Protein AF-A0A2I0AR96-F1 (afdb_monomer_lite)

Foldseek 3Di:
DVVVVVVVVVVVVCCVPPDPPPCPVPPVVVVPPPPCPVVPDDDDDDPVNVVVVLVVDDQPDQPPPVRDHSDD

Secondary structure (DSSP, 8-state):
-HHHHHHHHHHHHHHHHHS-TTS----HHHHHS------S--PPPPHHHHHHHHHHSPTTS--TTTT-----

Organism: NCBI:txid1088818

Structure (mmCIF, N/CA/C/O backbone):
data_AF-A0A2I0AR96-F1
#
_entry.id   AF-A0A2I0AR96-F1
#
loop_
_atom_site.group_PDB
_atom_site.id
_atom_site.type_symbol
_atom_site.label_atom_id
_atom_site.label_alt_id
_atom_site.label_comp_id
_atom_site.label_asym_id
_atom_site.label_entity_id
_atom_site.label_seq_id
_atom_site.pdbx_PDB_ins_code
_atom_site.Cartn_x
_atom_site.Cartn_y
_atom_site.Cartn_z
_atom_site.occupancy
_atom_site.B_iso_or_equiv
_atom_site.auth_seq_id
_atom_site.auth_comp_id
_atom_site.auth_asym_id
_atom_site.auth_atom_id
_atom_site.pdbx_PDB_model_num
ATOM 1 N N . MET A 1 1 ? 9.367 -11.762 -36.754 1.00 67.38 1 MET A N 1
ATOM 2 C CA . MET A 1 1 ? 8.599 -10.865 -35.860 1.00 67.38 1 MET A CA 1
ATOM 3 C C . MET A 1 1 ? 8.659 -11.312 -34.408 1.00 67.38 1 MET A C 1
ATOM 5 O O . MET A 1 1 ? 9.278 -10.608 -33.626 1.00 67.38 1 MET A O 1
ATOM 9 N N . GLU A 1 2 ? 8.080 -12.453 -34.019 1.00 82.06 2 GLU A N 1
ATOM 10 C CA . GLU A 1 2 ? 8.175 -12.917 -32.618 1.00 82.06 2 GLU A CA 1
ATOM 11 C C . GLU A 1 2 ? 9.609 -13.261 -32.201 1.00 82.06 2 GLU A C 1
ATOM 13 O O . GLU A 1 2 ? 10.033 -12.910 -31.103 1.00 82.06 2 GLU A O 1
ATOM 18 N N . GLU A 1 3 ? 10.369 -13.887 -33.100 1.00 89.31 3 GLU A N 1
ATOM 19 C CA . GLU A 1 3 ? 11.768 -14.243 -32.854 1.00 89.31 3 GLU A CA 1
ATOM 20 C C . GLU A 1 3 ? 12.658 -13.001 -32.702 1.00 89.31 3 GLU A C 1
ATOM 22 O O . GLU A 1 3 ? 13.506 -12.939 -31.820 1.00 89.31 3 GLU A O 1
ATOM 27 N N . ASP A 1 4 ? 12.399 -11.954 -33.489 1.00 90.69 4 ASP A N 1
ATOM 28 C CA . ASP A 1 4 ? 13.138 -10.687 -33.408 1.00 90.69 4 ASP A CA 1
ATOM 29 C C . ASP A 1 4 ? 12.878 -9.969 -32.081 1.00 90.69 4 ASP A C 1
ATOM 31 O O . ASP A 1 4 ? 13.790 -9.413 -31.470 1.00 90.69 4 ASP A O 1
ATOM 35 N N . ILE A 1 5 ? 11.629 -10.016 -31.605 1.00 91.88 5 ILE A N 1
ATOM 36 C CA . ILE A 1 5 ? 11.246 -9.463 -30.305 1.00 91.88 5 ILE A CA 1
ATOM 37 C C . ILE A 1 5 ? 11.939 -10.248 -29.188 1.00 91.88 5 ILE A C 1
ATOM 39 O O . ILE A 1 5 ? 12.543 -9.637 -28.308 1.00 91.88 5 ILE A O 1
ATOM 43 N N . LYS A 1 6 ? 11.912 -11.584 -29.238 1.00 93.44 6 LYS A N 1
ATOM 44 C CA . LYS A 1 6 ? 12.590 -12.437 -28.251 1.00 93.44 6 LYS A CA 1
ATOM 45 C C . LYS A 1 6 ? 14.096 -12.186 -28.222 1.00 93.44 6 LYS A C 1
ATOM 47 O O . LYS A 1 6 ? 14.639 -11.971 -27.143 1.00 93.44 6 LYS A O 1
ATOM 52 N N . ASN A 1 7 ? 14.745 -12.117 -29.382 1.00 93.69 7 ASN A N 1
ATOM 53 C CA . ASN A 1 7 ? 16.180 -11.845 -29.485 1.00 93.69 7 ASN A CA 1
ATOM 54 C C . ASN A 1 7 ? 16.545 -10.457 -28.952 1.00 93.69 7 ASN A C 1
ATOM 56 O O . ASN A 1 7 ? 17.552 -10.299 -28.264 1.00 93.69 7 ASN A O 1
ATOM 60 N N . ARG A 1 8 ? 15.696 -9.455 -29.197 1.00 92.44 8 ARG A N 1
ATOM 61 C CA . ARG A 1 8 ? 15.881 -8.110 -28.648 1.00 92.44 8 ARG A CA 1
ATOM 62 C C . ARG A 1 8 ? 15.795 -8.091 -27.120 1.00 92.44 8 ARG A C 1
ATOM 64 O O . ARG A 1 8 ? 16.643 -7.472 -26.484 1.00 92.44 8 ARG A O 1
ATOM 71 N N . TRP A 1 9 ? 14.808 -8.767 -26.531 1.00 93.56 9 TRP A N 1
ATOM 72 C CA . TRP A 1 9 ? 14.675 -8.868 -25.072 1.00 93.56 9 TRP A CA 1
ATOM 73 C C . TRP A 1 9 ? 15.799 -9.687 -24.437 1.00 93.56 9 TRP A C 1
ATOM 75 O O . TRP A 1 9 ? 16.318 -9.299 -23.394 1.00 93.56 9 TRP A O 1
ATOM 85 N N . MET A 1 10 ? 16.200 -10.788 -25.073 1.00 92.06 10 MET A N 1
ATOM 86 C CA . MET A 1 10 ? 17.300 -11.630 -24.607 1.00 92.06 10 MET A CA 1
ATOM 87 C C . MET A 1 10 ? 18.609 -10.840 -24.527 1.00 92.06 10 MET A C 1
ATOM 89 O O . MET A 1 10 ? 19.242 -10.840 -23.475 1.00 92.06 10 MET A O 1
ATOM 93 N N . ASN A 1 11 ? 18.961 -10.106 -25.588 1.00 88.25 11 ASN A N 1
ATOM 94 C CA . ASN A 1 11 ? 20.147 -9.250 -25.589 1.00 88.25 11 ASN A CA 1
ATOM 95 C C . ASN A 1 11 ? 20.056 -8.155 -24.520 1.00 88.25 11 ASN A C 1
ATOM 97 O O . ASN A 1 11 ? 21.001 -7.973 -23.764 1.00 88.25 11 ASN A O 1
ATOM 101 N N . TYR A 1 12 ? 18.908 -7.480 -24.393 1.00 85.75 12 TYR A N 1
ATOM 102 C CA . TYR A 1 12 ? 18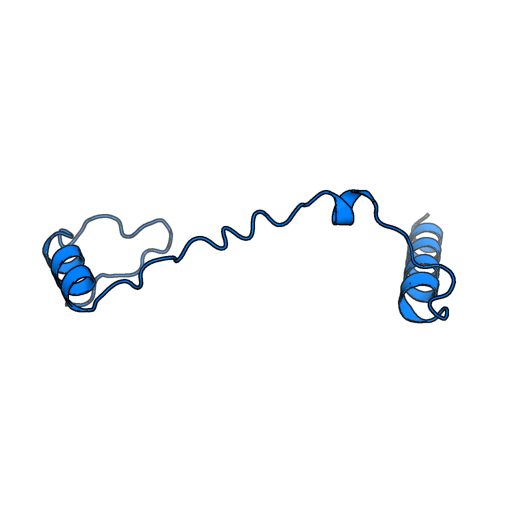.719 -6.437 -23.380 1.00 85.75 12 TYR A CA 1
ATOM 103 C C . TYR A 1 12 ? 19.006 -6.940 -21.956 1.00 85.75 12 TYR A C 1
ATOM 105 O O . TYR A 1 12 ? 19.745 -6.304 -21.208 1.00 85.75 12 TYR A O 1
ATOM 113 N N . PHE A 1 13 ? 18.465 -8.103 -21.584 1.00 86.00 13 PHE A N 1
ATOM 114 C CA . PHE A 1 13 ? 18.691 -8.668 -20.253 1.00 86.00 13 PHE A CA 1
ATOM 115 C C . PHE A 1 13 ? 20.101 -9.229 -20.066 1.00 86.00 13 PHE A C 1
ATOM 117 O O . PHE A 1 13 ? 20.629 -9.160 -18.958 1.00 86.00 13 PHE A O 1
ATOM 124 N N . GLN A 1 14 ? 20.722 -9.755 -21.125 1.00 86.38 14 GLN A N 1
ATOM 125 C CA . GLN A 1 14 ? 22.120 -10.176 -21.069 1.00 86.38 14 GLN A CA 1
ATOM 126 C C . GLN A 1 14 ? 23.049 -8.994 -20.783 1.00 86.38 14 GLN A C 1
ATOM 128 O O . GLN A 1 14 ? 23.901 -9.119 -19.910 1.00 86.38 14 GLN A O 1
ATOM 133 N N . GLN A 1 15 ? 22.838 -7.850 -21.436 1.00 83.81 15 GLN A N 1
ATOM 134 C CA . GLN A 1 15 ? 23.603 -6.629 -21.168 1.00 83.81 15 GLN A CA 1
ATOM 135 C C . GLN A 1 15 ? 23.335 -6.084 -19.763 1.00 83.81 15 GLN A C 1
ATOM 137 O O . GLN A 1 15 ? 24.260 -5.708 -19.057 1.00 83.81 15 GLN A O 1
ATOM 142 N N . LEU A 1 16 ? 22.074 -6.094 -19.319 1.00 83.50 16 LEU A N 1
ATOM 143 C CA . LEU A 1 16 ? 21.696 -5.548 -18.014 1.00 83.50 16 LEU A CA 1
ATOM 144 C C . LEU A 1 16 ? 22.293 -6.320 -16.826 1.00 83.50 16 LEU A C 1
ATOM 146 O O . LEU A 1 16 ? 22.612 -5.712 -15.808 1.00 83.50 16 LEU A O 1
ATOM 150 N N . PHE A 1 17 ? 22.376 -7.651 -16.924 1.00 78.25 17 PHE A N 1
ATOM 151 C CA . PHE A 1 17 ? 22.722 -8.510 -15.785 1.00 78.25 17 PHE A CA 1
ATOM 152 C C . PHE A 1 17 ? 24.097 -9.175 -15.872 1.00 78.25 17 PHE A C 1
ATOM 154 O O . PHE A 1 17 ? 24.603 -9.596 -14.833 1.00 78.25 17 PHE A O 1
ATOM 161 N N . ASN A 1 18 ? 24.674 -9.315 -17.071 1.00 78.88 18 ASN A N 1
ATOM 162 C CA . ASN A 1 18 ? 25.901 -10.093 -17.269 1.00 78.88 18 ASN A CA 1
ATOM 163 C C . ASN A 1 18 ? 27.082 -9.281 -17.820 1.00 78.88 18 ASN A C 1
ATOM 165 O O . ASN A 1 18 ? 28.193 -9.805 -17.811 1.00 78.88 18 ASN A O 1
ATOM 169 N N . GLU A 1 19 ? 26.881 -8.056 -18.318 1.00 70.56 19 GLU A N 1
ATOM 170 C CA . GLU A 1 19 ? 28.005 -7.161 -18.617 1.00 70.56 19 GLU A CA 1
ATOM 171 C C . GLU A 1 19 ? 28.448 -6.471 -17.320 1.00 70.56 19 GLU A C 1
ATOM 173 O O . GLU A 1 19 ? 27.623 -5.964 -16.556 1.00 70.56 19 GLU A O 1
ATOM 178 N N . ASP A 1 20 ? 29.756 -6.484 -17.049 1.00 60.31 20 ASP A N 1
ATOM 179 C CA . ASP A 1 20 ? 30.322 -5.802 -15.889 1.00 60.31 20 ASP A CA 1
ATOM 180 C C . ASP A 1 20 ? 29.984 -4.303 -15.950 1.00 60.31 20 ASP A C 1
ATOM 182 O O . ASP A 1 20 ? 29.997 -3.681 -17.014 1.00 60.31 20 ASP A O 1
ATOM 186 N N . CYS A 1 21 ? 29.649 -3.743 -14.787 1.00 56.59 21 CYS A N 1
ATOM 187 C CA . CYS A 1 21 ? 29.088 -2.409 -14.552 1.00 56.59 21 CYS A CA 1
ATOM 188 C C . CYS A 1 21 ? 30.037 -1.237 -14.920 1.00 56.59 21 CYS A C 1
ATOM 190 O O . CYS A 1 21 ? 30.240 -0.322 -14.128 1.00 56.59 21 CYS A O 1
ATOM 192 N N . GLU A 1 22 ? 30.645 -1.227 -16.103 1.00 56.00 22 GLU A N 1
ATOM 193 C CA . GLU A 1 22 ? 31.268 -0.025 -16.674 1.00 56.00 22 GLU A CA 1
ATOM 194 C C . GLU A 1 22 ? 30.250 0.807 -17.462 1.00 56.00 22 GLU A C 1
ATOM 196 O O . GLU A 1 22 ? 30.353 2.030 -17.510 1.00 56.00 22 GLU A O 1
ATOM 201 N N . ASN A 1 23 ? 29.193 0.167 -17.969 1.00 56.22 23 ASN A N 1
ATOM 202 C CA . ASN A 1 23 ? 28.050 0.820 -18.599 1.00 56.22 23 ASN A CA 1
ATOM 203 C C . ASN A 1 23 ? 26.861 0.841 -17.637 1.00 56.22 23 ASN A C 1
ATOM 205 O O . ASN A 1 23 ? 25.803 0.290 -17.939 1.00 56.22 23 ASN A O 1
ATOM 209 N N . SER A 1 24 ? 27.042 1.461 -16.464 1.00 56.06 24 SER A N 1
ATOM 210 C CA . SER A 1 24 ? 25.916 1.946 -15.660 1.00 56.06 24 SER A CA 1
ATOM 211 C C . SER A 1 24 ? 24.941 2.615 -16.621 1.00 56.06 24 SER A C 1
ATOM 213 O O . SER A 1 24 ? 25.251 3.666 -17.185 1.00 56.06 24 SER A O 1
ATOM 215 N N . ILE A 1 25 ? 23.798 1.977 -16.884 1.00 57.97 25 ILE A N 1
ATOM 216 C CA . ILE 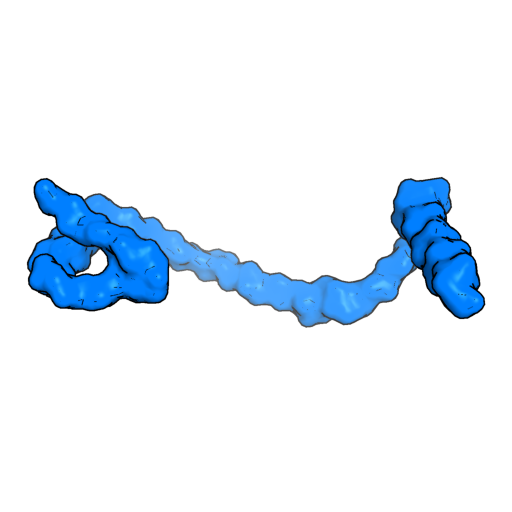A 1 25 ? 22.692 2.652 -17.544 1.00 57.97 25 ILE 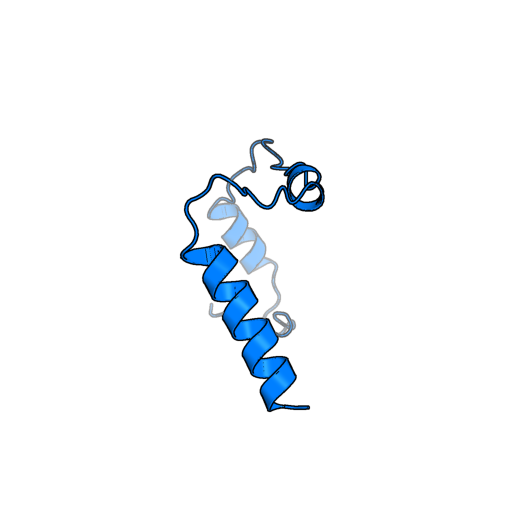A CA 1
ATOM 217 C C . ILE A 1 25 ? 22.290 3.717 -16.539 1.00 57.97 25 ILE A C 1
ATOM 219 O O . ILE A 1 25 ? 21.546 3.450 -15.595 1.00 57.97 25 ILE A O 1
ATOM 223 N N . ASP A 1 26 ? 22.848 4.910 -16.703 1.00 57.28 26 ASP A N 1
ATOM 224 C CA . ASP A 1 26 ? 22.395 6.073 -15.981 1.00 57.28 26 ASP A CA 1
ATOM 225 C C . ASP A 1 26 ? 20.927 6.215 -16.367 1.00 57.28 26 ASP A C 1
ATOM 227 O O . ASP A 1 26 ? 20.583 6.534 -17.504 1.00 57.28 26 ASP A O 1
ATOM 231 N N . PHE A 1 27 ? 20.048 5.877 -15.428 1.00 58.47 27 PHE A N 1
ATOM 232 C CA . PHE A 1 27 ? 18.638 6.210 -15.477 1.00 58.47 27 PHE A CA 1
ATOM 233 C C . PHE A 1 27 ? 18.502 7.587 -14.811 1.00 58.47 27 PHE A C 1
ATOM 235 O O . PHE A 1 27 ? 18.179 7.641 -13.619 1.00 58.47 27 PHE A O 1
ATOM 242 N N . PRO A 1 28 ? 18.733 8.714 -15.521 1.00 55.28 28 PRO A N 1
ATOM 243 C CA . PRO A 1 28 ? 18.580 10.047 -14.939 1.00 55.28 28 PRO A CA 1
ATOM 244 C C . PRO A 1 28 ? 17.159 10.268 -14.405 1.00 55.28 28 PRO A C 1
ATOM 246 O O . PRO A 1 28 ? 16.962 11.003 -13.441 1.00 55.28 28 PRO A O 1
ATOM 249 N N . GLU A 1 29 ? 16.168 9.571 -14.971 1.00 54.75 29 GLU A N 1
ATOM 250 C CA . GLU A 1 29 ? 14.778 9.618 -14.517 1.00 54.75 29 GLU A CA 1
ATOM 251 C C . GLU A 1 29 ? 14.579 8.966 -13.134 1.00 54.75 29 GLU A C 1
ATOM 253 O O . GLU A 1 29 ? 13.778 9.452 -12.332 1.00 54.75 29 GLU A O 1
ATOM 258 N N . PHE A 1 30 ? 15.374 7.944 -12.790 1.00 51.22 30 PHE A N 1
ATOM 259 C CA . PHE A 1 30 ? 15.358 7.334 -11.455 1.00 51.22 30 PHE A CA 1
ATOM 260 C C . PHE A 1 30 ? 16.137 8.165 -10.426 1.00 51.22 30 PHE A C 1
ATOM 262 O O . PHE A 1 30 ? 15.859 8.093 -9.232 1.00 51.22 30 PHE A O 1
ATOM 269 N N . SER A 1 31 ? 17.070 9.010 -10.878 1.00 50.38 31 SER A N 1
ATOM 270 C CA . SER A 1 31 ? 17.774 9.979 -10.027 1.00 50.38 31 SER A CA 1
ATOM 271 C C . SER A 1 31 ? 16.882 11.164 -9.631 1.00 50.38 31 SER A C 1
ATOM 273 O O . SER A 1 31 ? 17.121 11.812 -8.611 1.00 50.38 31 SER A O 1
ATOM 275 N N . THR A 1 32 ? 15.855 11.462 -10.437 1.00 50.47 32 THR A N 1
ATOM 276 C CA . THR A 1 32 ? 14.919 12.577 -10.212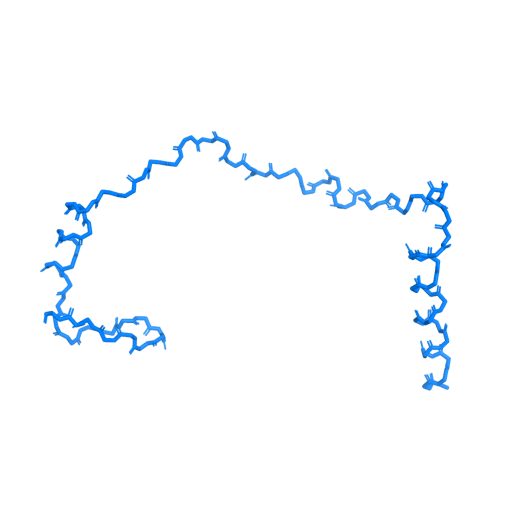 1.00 50.47 32 THR A CA 1
ATOM 277 C C . THR A 1 32 ? 13.631 12.205 -9.502 1.00 50.47 32 THR A C 1
ATOM 279 O O . THR A 1 32 ? 12.925 13.116 -9.058 1.00 50.47 32 THR A O 1
ATOM 282 N N . LEU A 1 33 ? 13.358 10.916 -9.264 1.00 51.88 33 LEU A N 1
ATOM 283 C CA . LEU A 1 33 ? 12.497 10.551 -8.144 1.00 51.88 33 LEU A CA 1
ATOM 284 C C . LEU A 1 33 ? 13.309 10.801 -6.875 1.00 51.88 33 LEU A C 1
ATOM 286 O O . LEU A 1 33 ? 13.755 9.882 -6.197 1.00 51.88 33 LEU A O 1
ATOM 290 N N . LYS A 1 34 ? 13.531 12.089 -6.588 1.00 51.81 34 LYS A N 1
ATOM 291 C CA . LYS A 1 34 ? 13.886 12.598 -5.280 1.00 51.81 34 LYS A CA 1
ATOM 292 C C . LYS A 1 34 ? 12.880 11.916 -4.393 1.00 51.81 34 LYS A C 1
ATOM 294 O O . LYS A 1 34 ? 11.700 12.265 -4.434 1.00 51.81 34 LYS A O 1
ATOM 299 N N . GLU A 1 35 ? 13.317 10.861 -3.718 1.00 58.25 35 GLU A N 1
ATOM 300 C CA . GLU A 1 35 ? 12.502 10.191 -2.746 1.00 58.25 35 GLU A CA 1
ATOM 301 C C . GLU A 1 35 ? 12.063 11.338 -1.849 1.00 58.25 35 GLU A C 1
ATOM 303 O O . GLU A 1 35 ? 12.842 11.858 -1.048 1.00 58.25 35 GLU A O 1
ATOM 308 N N . SER A 1 36 ? 10.807 11.763 -1.956 1.00 57.88 36 SER A N 1
ATOM 309 C CA . SER A 1 36 ? 10.151 12.394 -0.836 1.00 57.88 36 SER A CA 1
ATOM 310 C C . SER A 1 36 ? 9.944 11.261 0.166 1.00 57.88 36 SER A C 1
ATOM 312 O O . SER A 1 36 ? 8.820 10.908 0.518 1.00 57.88 36 SER A O 1
ATOM 314 N N . LYS A 1 37 ? 11.050 10.639 0.606 1.00 60.00 37 LYS A N 1
ATOM 315 C CA . LYS A 1 37 ? 11.193 10.108 1.937 1.00 60.00 37 LYS A CA 1
ATOM 316 C C . LYS A 1 37 ? 10.854 11.312 2.781 1.00 60.00 37 LYS A C 1
ATOM 318 O O . LYS A 1 37 ? 11.669 12.199 3.027 1.00 60.00 37 LYS A O 1
ATOM 323 N N . ASN A 1 38 ? 9.575 11.388 3.116 1.00 63.84 38 ASN A N 1
ATOM 324 C CA . ASN A 1 38 ? 9.082 12.212 4.181 1.00 63.84 38 ASN A CA 1
ATOM 325 C C . ASN A 1 38 ? 9.802 11.672 5.419 1.00 63.84 38 ASN A C 1
ATOM 327 O O . ASN A 1 38 ? 9.294 10.805 6.116 1.00 63.84 38 ASN A O 1
ATOM 331 N N . HIS A 1 39 ? 11.034 12.142 5.643 1.00 62.34 39 HIS A N 1
ATOM 332 C CA . HIS A 1 39 ? 11.840 11.874 6.831 1.00 62.34 39 HIS A CA 1
ATOM 333 C C . HIS A 1 39 ? 11.203 12.519 8.072 1.00 62.34 39 HIS A C 1
ATOM 335 O O . HIS A 1 39 ? 11.775 12.484 9.159 1.00 62.34 39 HIS A O 1
ATOM 341 N N . SER A 1 40 ? 10.028 13.141 7.923 1.00 72.94 40 SER A N 1
ATOM 342 C CA . SER A 1 40 ? 9.218 13.570 9.041 1.00 72.94 40 SER A CA 1
ATOM 343 C C . SER A 1 40 ? 8.830 12.351 9.868 1.00 72.94 40 SER A C 1
ATOM 345 O O . SER A 1 40 ? 8.408 11.309 9.368 1.00 72.94 40 SER A O 1
ATOM 347 N N . TYR A 1 41 ? 9.003 12.491 11.175 1.00 78.19 41 TYR A N 1
ATOM 348 C CA . TYR A 1 41 ? 8.580 11.498 12.142 1.00 78.19 41 TYR A CA 1
ATOM 349 C C . TYR A 1 41 ? 7.088 11.180 11.953 1.00 78.19 41 TYR A C 1
ATOM 351 O O . TYR A 1 41 ? 6.219 11.998 12.264 1.00 78.19 41 TYR A O 1
ATOM 359 N N . ILE A 1 42 ? 6.785 9.980 11.452 1.00 76.19 42 ILE A N 1
ATOM 360 C CA . ILE A 1 42 ? 5.420 9.459 11.414 1.00 76.19 42 ILE A CA 1
ATOM 361 C C . ILE A 1 42 ? 5.114 8.904 12.803 1.00 76.19 42 ILE A C 1
ATOM 363 O O . ILE A 1 42 ? 5.659 7.883 13.229 1.00 76.19 42 ILE A O 1
ATOM 367 N N . ARG A 1 43 ? 4.231 9.591 13.532 1.00 88.12 43 ARG A N 1
ATOM 368 C CA . ARG A 1 43 ? 3.797 9.154 14.860 1.00 88.12 43 ARG A CA 1
ATOM 369 C C . ARG A 1 43 ? 3.141 7.773 14.773 1.00 88.12 43 ARG A C 1
ATOM 371 O O . ARG A 1 43 ? 2.190 7.578 14.020 1.00 88.12 43 ARG A O 1
ATOM 378 N N . ARG A 1 44 ? 3.597 6.835 15.609 1.00 90.81 44 ARG A N 1
ATOM 379 C CA . ARG A 1 44 ? 2.972 5.511 15.744 1.00 90.81 44 ARG A CA 1
ATOM 380 C C . ARG A 1 44 ? 1.536 5.626 16.260 1.00 90.81 44 ARG A C 1
ATOM 382 O O . ARG A 1 44 ? 1.257 6.402 17.177 1.00 90.81 44 ARG A O 1
ATOM 389 N N . ILE A 1 45 ? 0.653 4.806 15.699 1.00 92.00 45 ILE A N 1
ATOM 390 C CA . ILE A 1 45 ? -0.720 4.643 16.182 1.00 92.00 45 ILE A CA 1
ATOM 391 C C . ILE A 1 45 ? -0.683 3.828 17.478 1.00 92.00 45 ILE A C 1
ATOM 393 O O . ILE A 1 45 ? -0.045 2.777 17.549 1.00 92.00 45 ILE A O 1
A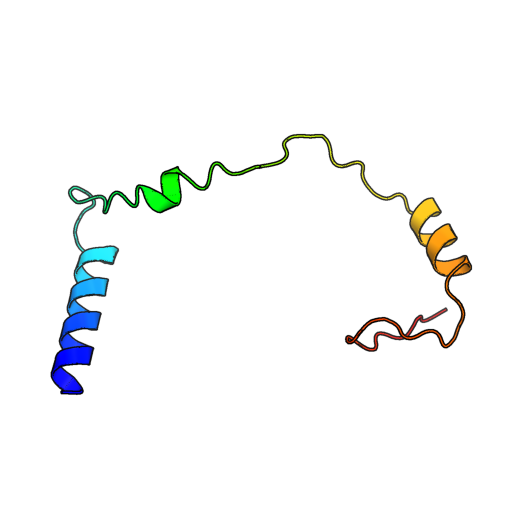TOM 397 N N . SER A 1 46 ? -1.361 4.310 18.515 1.00 93.31 46 SER A N 1
ATOM 398 C CA . SER A 1 46 ? -1.463 3.624 19.802 1.00 93.31 46 SER A CA 1
ATOM 399 C C . SER A 1 46 ? -2.629 2.633 19.839 1.00 93.31 46 SER A C 1
ATOM 401 O O . SER A 1 46 ? -3.652 2.805 19.176 1.00 93.31 46 SER A O 1
ATOM 403 N N . LYS A 1 47 ? -2.525 1.621 20.709 1.00 92.19 47 LYS A N 1
ATOM 404 C CA . LYS A 1 47 ? -3.605 0.647 20.951 1.00 92.19 47 LYS A CA 1
ATOM 405 C C . LYS A 1 47 ? -4.916 1.325 21.377 1.00 92.19 47 LYS A C 1
ATOM 407 O O . LYS A 1 47 ? -5.989 0.898 20.966 1.00 92.19 47 LYS A O 1
ATOM 412 N N . ALA A 1 48 ? -4.840 2.396 22.169 1.00 92.81 48 ALA A N 1
ATOM 413 C CA . ALA A 1 48 ? -6.011 3.162 22.597 1.00 92.81 48 ALA A CA 1
ATOM 414 C C . ALA A 1 48 ? -6.723 3.858 21.425 1.00 92.81 48 ALA A C 1
ATOM 416 O O . ALA A 1 48 ? -7.953 3.869 21.371 1.00 92.81 48 ALA A O 1
ATOM 417 N N . GLU A 1 49 ? -5.966 4.406 20.472 1.00 91.62 49 GLU A N 1
ATOM 418 C CA . GLU A 1 49 ? -6.528 5.010 19.261 1.00 91.62 49 GLU A CA 1
ATOM 419 C C . GLU A 1 49 ? -7.236 3.977 18.392 1.00 91.62 49 GLU A C 1
ATOM 421 O O . GLU A 1 49 ? -8.351 4.240 17.941 1.00 91.62 49 GLU A O 1
ATOM 426 N N . VAL A 1 50 ? -6.644 2.788 18.238 1.00 88.62 50 VAL A N 1
ATOM 427 C CA . VAL A 1 50 ? -7.274 1.661 17.535 1.00 88.62 50 VAL A CA 1
ATOM 428 C C . VAL A 1 50 ? -8.598 1.296 18.203 1.00 88.62 50 VAL A C 1
ATOM 430 O O . VAL A 1 50 ? -9.633 1.295 17.544 1.00 88.62 50 VAL A O 1
ATOM 433 N N . TRP A 1 51 ? -8.614 1.094 19.524 1.00 89.00 51 TRP A N 1
ATOM 434 C CA . TRP A 1 51 ? -9.848 0.783 20.257 1.00 89.00 51 TRP A CA 1
ATOM 435 C C . TRP A 1 51 ? -10.915 1.871 20.140 1.00 89.00 51 TRP A C 1
ATOM 437 O O . TRP A 1 51 ? -12.101 1.568 20.007 1.00 89.00 51 TRP A O 1
ATOM 447 N N . LYS A 1 52 ? -10.516 3.145 20.183 1.00 88.00 52 LYS A N 1
ATOM 448 C CA . LYS A 1 52 ? -11.438 4.275 20.027 1.00 88.00 52 LYS A CA 1
ATOM 449 C C . LYS A 1 52 ? -12.034 4.321 18.620 1.00 88.00 52 LYS A C 1
ATOM 451 O O . LYS A 1 52 ? -13.226 4.594 18.483 1.00 88.00 52 LYS A O 1
ATOM 456 N N . ALA A 1 53 ? -11.226 4.056 17.594 1.00 85.44 53 ALA A N 1
ATOM 457 C CA . ALA A 1 53 ? -11.681 3.988 16.211 1.00 85.44 53 ALA A CA 1
ATOM 458 C C . ALA A 1 53 ? -12.645 2.813 16.005 1.00 85.44 53 ALA A C 1
ATOM 460 O O . ALA A 1 53 ? -13.751 3.033 15.517 1.00 85.44 53 ALA A O 1
ATOM 461 N N . LEU A 1 54 ? -12.281 1.616 16.480 1.00 83.06 54 LEU A N 1
ATOM 462 C CA . LEU A 1 54 ? -13.120 0.417 16.408 1.00 83.06 54 LEU A CA 1
ATOM 463 C C . LEU A 1 54 ? -14.483 0.633 17.076 1.00 83.06 54 LEU A C 1
ATOM 465 O O . LEU A 1 54 ? -15.509 0.380 16.457 1.00 83.06 54 LEU A O 1
ATOM 469 N N . LYS A 1 55 ? -14.528 1.226 18.279 1.00 82.75 55 LYS A N 1
ATOM 470 C CA . LYS A 1 55 ? -15.796 1.577 18.954 1.00 82.75 55 LYS A CA 1
ATOM 471 C C . LYS A 1 55 ? -16.678 2.542 18.153 1.00 82.75 55 LYS A C 1
ATOM 473 O O . LYS A 1 55 ? -17.894 2.539 18.318 1.00 82.75 55 LYS A O 1
ATOM 478 N N . LYS A 1 56 ? -16.078 3.408 17.329 1.00 81.06 56 LYS A N 1
ATOM 479 C CA . LYS A 1 56 ? -16.799 4.383 16.494 1.00 81.06 56 LYS A CA 1
ATOM 480 C C . LYS A 1 56 ? -17.309 3.762 15.188 1.00 81.06 56 LYS A C 1
ATOM 482 O O . LYS A 1 56 ? -18.223 4.316 14.56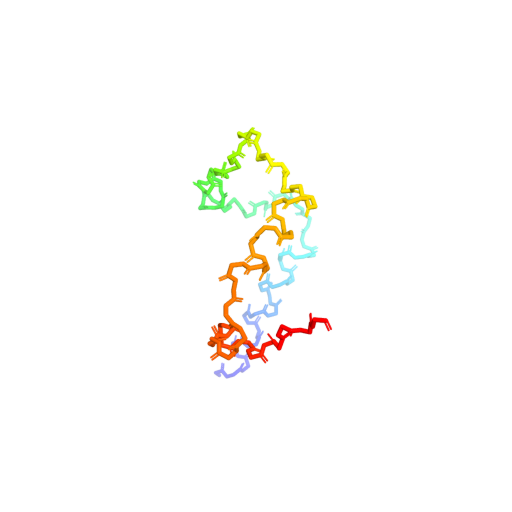9 1.00 81.06 56 LYS A O 1
ATOM 487 N N . MET A 1 57 ? -16.739 2.643 14.747 1.00 75.62 57 MET A N 1
ATOM 488 C CA . MET A 1 57 ? -17.197 1.934 13.556 1.00 75.62 57 MET A CA 1
ATOM 489 C C . MET A 1 57 ? -18.533 1.242 13.864 1.00 75.62 57 MET A C 1
ATOM 491 O O . MET A 1 57 ? -18.676 0.526 14.849 1.00 75.62 57 MET A O 1
ATOM 495 N N . LYS A 1 58 ? -19.558 1.499 13.040 1.00 66.31 58 LYS A N 1
ATOM 496 C CA . LYS A 1 58 ? -20.859 0.833 13.189 1.00 66.31 58 LYS A CA 1
ATOM 497 C C . LYS A 1 58 ? -20.751 -0.594 12.651 1.00 66.31 58 LYS A C 1
ATOM 499 O O . LYS A 1 58 ? -20.358 -0.766 11.498 1.00 66.31 58 LYS A O 1
ATOM 504 N N . HIS A 1 59 ? -21.192 -1.577 13.436 1.00 61.97 59 HIS A N 1
ATOM 505 C CA . HIS A 1 59 ? -21.501 -2.925 12.959 1.00 61.97 59 HIS A CA 1
ATOM 506 C C . HIS A 1 59 ? -22.403 -2.792 11.720 1.00 61.97 59 HIS A C 1
ATOM 508 O O . HIS A 1 59 ? -23.465 -2.174 11.822 1.00 61.97 59 HIS A O 1
ATOM 514 N N . LYS A 1 60 ? -21.985 -3.330 10.565 1.00 58.09 60 LYS A N 1
ATOM 515 C CA . LYS A 1 60 ? -22.663 -3.247 9.246 1.00 58.09 60 LYS A CA 1
ATOM 516 C C . LYS A 1 60 ? -22.365 -2.023 8.359 1.00 58.09 60 LYS A C 1
ATOM 518 O O . LYS A 1 60 ? -23.095 -1.798 7.396 1.00 58.09 60 LYS A O 1
ATOM 523 N N . LYS A 1 61 ? -21.320 -1.227 8.616 1.00 65.06 61 LYS A N 1
ATOM 524 C CA . LYS A 1 61 ? -20.783 -0.323 7.576 1.00 65.06 61 LYS A CA 1
ATOM 525 C C . LYS A 1 61 ? -19.796 -1.070 6.680 1.00 65.06 61 LYS A C 1
ATOM 527 O O . LYS A 1 61 ? -19.009 -1.860 7.186 1.00 65.06 61 LYS A O 1
ATOM 532 N N . ALA A 1 62 ? -19.851 -0.795 5.375 1.00 58.09 62 ALA A N 1
ATOM 533 C CA . ALA A 1 62 ? -18.933 -1.370 4.399 1.00 58.09 62 ALA A CA 1
ATOM 534 C C . ALA A 1 62 ? -17.477 -1.092 4.806 1.00 58.09 62 ALA A C 1
ATOM 536 O O . ALA A 1 62 ? -17.073 0.052 5.026 1.00 58.09 62 ALA A O 1
ATOM 537 N N . VAL A 1 63 ? -16.723 -2.171 4.941 1.00 62.31 63 VAL A N 1
ATOM 538 C CA . VAL A 1 63 ? -15.332 -2.260 5.389 1.00 62.31 63 VAL A CA 1
ATOM 539 C C . VAL A 1 63 ? -14.449 -2.264 4.150 1.00 62.31 63 VAL A C 1
ATOM 541 O O . VAL A 1 63 ? -13.829 -3.262 3.805 1.00 62.31 63 VAL A O 1
ATOM 544 N N . GLY A 1 64 ? -14.489 -1.147 3.419 1.00 66.12 64 GLY A N 1
ATOM 545 C CA . GLY A 1 64 ? -13.799 -1.017 2.137 1.00 66.12 64 GLY A CA 1
ATOM 546 C C . GLY A 1 64 ? -14.213 -2.079 1.099 1.00 66.12 64 GLY A C 1
ATOM 547 O O . GLY A 1 64 ? -15.153 -2.844 1.319 1.00 66.12 64 GLY A O 1
ATOM 548 N N . PRO A 1 65 ? -13.540 -2.114 -0.059 1.00 72.00 65 PRO A N 1
ATOM 549 C CA . PRO A 1 65 ? -13.755 -3.140 -1.083 1.00 72.00 65 PRO A CA 1
ATOM 550 C C . PRO A 1 65 ? -13.269 -4.535 -0.653 1.00 72.00 65 PRO A C 1
ATOM 552 O O . PRO A 1 65 ? -13.695 -5.530 -1.230 1.00 72.00 65 PRO A O 1
ATOM 555 N N . ASP A 1 66 ? -12.428 -4.609 0.381 1.00 77.06 66 ASP A N 1
ATOM 556 C CA . ASP A 1 66 ? -11.789 -5.850 0.839 1.00 77.06 66 ASP A CA 1
ATOM 557 C C . ASP A 1 66 ? -12.730 -6.731 1.679 1.00 77.06 66 ASP A C 1
ATOM 559 O O . ASP A 1 66 ? -12.408 -7.875 1.994 1.00 77.06 66 ASP A O 1
ATOM 563 N N . ASN A 1 67 ? -13.907 -6.201 2.035 1.00 64.81 67 ASN A N 1
ATOM 564 C CA . ASN A 1 67 ? -14.996 -6.908 2.708 1.00 64.81 67 ASN A CA 1
ATOM 565 C C . ASN A 1 67 ? -14.589 -7.600 4.030 1.00 64.81 67 ASN A C 1
ATOM 567 O O . ASN A 1 67 ? -15.189 -8.603 4.415 1.00 64.81 67 ASN A O 1
ATOM 571 N N . ILE A 1 68 ? -13.574 -7.073 4.728 1.00 72.00 68 ILE A N 1
ATOM 572 C CA . ILE A 1 68 ? -13.014 -7.666 5.953 1.00 72.00 68 ILE A CA 1
ATOM 573 C C . ILE A 1 68 ? -13.946 -7.385 7.141 1.00 72.00 68 ILE A C 1
ATOM 575 O O . ILE A 1 68 ? -14.023 -6.233 7.576 1.00 72.00 68 ILE A O 1
ATOM 579 N N . PRO A 1 69 ? -14.644 -8.389 7.700 1.00 65.62 69 PRO A N 1
ATOM 580 C CA . PRO A 1 69 ? -15.603 -8.171 8.776 1.00 65.62 69 PRO A CA 1
ATOM 581 C C . PRO A 1 69 ? -14.932 -7.590 10.028 1.00 65.62 69 PRO A C 1
ATOM 583 O O . PRO A 1 69 ? -13.795 -7.915 10.364 1.00 65.62 69 PRO A O 1
ATOM 586 N N . ILE A 1 70 ? -15.653 -6.710 10.727 1.00 67.00 70 ILE A N 1
ATOM 587 C CA . ILE A 1 70 ? -15.243 -6.249 12.057 1.00 67.00 70 ILE A CA 1
ATOM 588 C C . ILE A 1 70 ? -15.637 -7.354 13.035 1.00 67.00 70 ILE A C 1
ATOM 590 O O . ILE A 1 70 ? -16.782 -7.377 13.489 1.00 67.00 70 ILE A O 1
ATOM 594 N N . ASP A 1 71 ? -14.717 -8.271 13.319 1.00 66.31 71 ASP A N 1
ATOM 595 C CA . ASP A 1 71 ? -14.891 -9.210 14.425 1.00 66.31 71 ASP A CA 1
ATOM 596 C C . ASP A 1 71 ? -14.785 -8.443 15.753 1.00 66.31 71 ASP A C 1
ATOM 598 O O . ASP A 1 71 ? -13.853 -7.657 15.964 1.00 66.31 71 ASP A O 1
ATOM 602 N N . VAL A 1 72 ? -15.787 -8.633 16.616 1.00 59.53 72 VAL A N 1
ATOM 603 C CA . VAL A 1 72 ? -15.893 -8.047 17.964 1.00 59.53 72 VAL A CA 1
ATOM 604 C C . VAL A 1 72 ? -15.724 -9.094 19.044 1.00 59.53 72 VAL A C 1
ATOM 606 O O . VAL A 1 72 ? -16.264 -10.209 18.873 1.00 59.53 72 VAL A O 1
#

Sequence (72 aa):
MEEDIKNRWMNYFQQLFNEDCENSIDFPEFSTLKESKNHSYIRRISKAEVWKALKKMKHKKAVGPDNIPIDV

Radius of gyration: 24.88 Å; chains: 1; bounding box: 54×28×58 Å

pLDDT: mean 73.32, std 14.32, range [50.38, 93.69]